Protein AF-A7GM23-F1 (afdb_monomer)

Secondary structure (DSSP, 8-state):
-HHHHHHHHHHHHH--SGGGT--SHHHHHHHHHHHHHH-HHHHTS---SHHHHHHHHHHHHHHHHHHHHHHHHHHHHHHTTS-HHHHHHHHHHHHHHHHHHHHHHHHHHHHHHHHHTT-

Structure (mmCIF, N/CA/C/O backbone):
data_AF-A7GM23-F1
#
_entry.id   AF-A7GM23-F1
#
loop_
_atom_site.group_PDB
_atom_site.id
_atom_site.type_symbol
_atom_site.label_atom_id
_atom_site.label_alt_id
_atom_site.label_comp_id
_atom_site.label_asym_id
_atom_site.label_entity_id
_atom_site.label_seq_id
_atom_site.pdbx_PDB_ins_code
_atom_site.Cartn_x
_atom_site.Cartn_y
_atom_site.Cartn_z
_atom_site.occupancy
_atom_site.B_iso_or_equiv
_atom_site.auth_seq_id
_atom_site.auth_comp_id
_atom_site.auth_asym_id
_atom_site.auth_atom_id
_atom_site.pdbx_PDB_model_num
ATOM 1 N N . MET A 1 1 ? 25.274 12.412 -10.684 1.00 47.66 1 MET A N 1
ATOM 2 C CA . MET A 1 1 ? 24.072 12.196 -9.840 1.00 47.66 1 MET A CA 1
ATOM 3 C C . MET A 1 1 ? 22.870 11.596 -10.585 1.00 47.66 1 MET A C 1
ATOM 5 O O . MET A 1 1 ? 22.364 10.593 -10.104 1.00 47.66 1 MET A O 1
ATOM 9 N N . LYS A 1 2 ? 22.445 12.091 -11.768 1.00 49.25 2 LYS A N 1
ATOM 10 C CA . LYS A 1 2 ? 21.320 11.490 -12.542 1.00 49.25 2 LYS A CA 1
ATOM 11 C C . LYS A 1 2 ? 21.462 9.979 -12.834 1.00 49.25 2 LYS A C 1
ATOM 13 O O . LYS A 1 2 ? 20.475 9.262 -12.732 1.00 49.25 2 LYS A O 1
ATOM 18 N N . LYS A 1 3 ? 22.672 9.492 -13.160 1.00 57.69 3 LYS A N 1
ATOM 19 C CA . LYS A 1 3 ? 22.941 8.054 -13.393 1.00 57.69 3 LYS A CA 1
ATOM 20 C C . LYS A 1 3 ? 22.796 7.197 -12.128 1.00 57.69 3 LYS A C 1
ATOM 22 O O . LYS A 1 3 ? 22.258 6.105 -12.206 1.00 57.69 3 LYS A O 1
ATOM 27 N N . PHE A 1 4 ? 23.218 7.709 -10.971 1.00 55.59 4 PHE A N 1
ATOM 28 C CA . PHE A 1 4 ? 23.175 6.968 -9.706 1.00 55.59 4 PHE A CA 1
ATOM 29 C C . PHE A 1 4 ? 21.733 6.798 -9.210 1.00 55.59 4 PHE A C 1
ATOM 31 O O . PHE A 1 4 ? 21.301 5.686 -8.931 1.00 55.59 4 PHE A O 1
ATOM 38 N N . ALA A 1 5 ? 20.945 7.880 -9.243 1.00 55.91 5 ALA A N 1
ATOM 39 C CA . ALA A 1 5 ? 19.517 7.826 -8.934 1.00 55.91 5 ALA A CA 1
ATOM 40 C C . ALA A 1 5 ? 18.740 6.925 -9.911 1.00 55.91 5 ALA A C 1
ATOM 42 O O . ALA A 1 5 ? 17.813 6.238 -9.505 1.00 55.91 5 ALA A O 1
ATOM 43 N N . GLY A 1 6 ? 19.125 6.901 -11.193 1.00 60.00 6 GLY A N 1
ATOM 44 C CA . GLY A 1 6 ? 18.526 6.007 -12.187 1.00 60.00 6 GLY A CA 1
ATOM 45 C C . GLY A 1 6 ? 18.818 4.525 -11.938 1.00 60.00 6 GLY A C 1
ATOM 46 O O . GLY A 1 6 ? 17.929 3.706 -12.146 1.00 60.00 6 GLY A O 1
ATOM 47 N N . ASN A 1 7 ? 20.026 4.188 -11.480 1.00 59.88 7 ASN A N 1
ATOM 48 C CA . ASN A 1 7 ? 20.408 2.805 -11.187 1.00 59.88 7 ASN A CA 1
ATOM 49 C C . ASN A 1 7 ? 19.703 2.272 -9.934 1.00 59.88 7 ASN A C 1
ATOM 51 O O . ASN A 1 7 ? 19.156 1.180 -9.993 1.00 59.88 7 ASN A O 1
ATOM 55 N N . ILE A 1 8 ? 19.612 3.074 -8.867 1.00 61.94 8 ILE A N 1
ATOM 56 C CA . ILE A 1 8 ? 18.862 2.705 -7.654 1.00 61.94 8 ILE A CA 1
ATOM 57 C C . ILE A 1 8 ? 17.372 2.520 -7.971 1.00 61.94 8 ILE A C 1
ATOM 59 O O . ILE A 1 8 ? 16.761 1.553 -7.532 1.00 61.94 8 ILE A O 1
ATOM 63 N N . LEU A 1 9 ? 16.781 3.412 -8.780 1.00 61.66 9 LEU A N 1
ATOM 64 C CA . LEU A 1 9 ? 15.381 3.261 -9.193 1.00 61.66 9 LEU A CA 1
ATOM 65 C C . LEU A 1 9 ? 15.161 1.955 -9.967 1.00 61.66 9 LEU A C 1
ATOM 67 O O . LEU A 1 9 ? 14.166 1.275 -9.744 1.00 61.66 9 LEU A O 1
ATOM 71 N N . LYS A 1 10 ? 16.084 1.611 -10.875 1.00 64.06 10 LYS A N 1
ATOM 72 C CA . LYS A 1 10 ? 16.017 0.359 -11.638 1.00 64.06 10 LYS A CA 1
ATOM 73 C C . LYS A 1 10 ? 16.124 -0.862 -10.733 1.00 64.06 10 LYS A C 1
ATOM 75 O O . LYS A 1 10 ? 15.376 -1.805 -10.933 1.00 64.06 10 LYS A O 1
ATOM 80 N N . GLU A 1 11 ? 17.008 -0.831 -9.745 1.00 63.16 11 GLU A N 1
ATOM 81 C CA . GLU A 1 11 ? 17.197 -1.925 -8.790 1.00 63.16 11 GLU A CA 1
ATOM 82 C C . GLU A 1 11 ? 15.941 -2.163 -7.936 1.00 63.16 11 GLU A C 1
ATOM 84 O O . GLU A 1 11 ? 15.482 -3.293 -7.839 1.00 63.16 11 GLU A O 1
ATOM 89 N N . ILE A 1 12 ? 15.307 -1.095 -7.436 1.00 63.84 12 ILE A N 1
ATOM 90 C CA . ILE A 1 12 ? 14.057 -1.163 -6.648 1.00 63.84 12 ILE A CA 1
ATOM 91 C C . ILE A 1 12 ? 12.845 -1.597 -7.489 1.00 63.84 12 ILE A C 1
ATOM 93 O O . ILE A 1 12 ? 11.868 -2.113 -6.959 1.00 63.84 12 ILE A O 1
ATOM 97 N N . THR A 1 13 ? 12.865 -1.340 -8.797 1.00 60.59 13 THR A N 1
ATOM 98 C CA . THR A 1 13 ? 11.733 -1.667 -9.682 1.00 60.59 13 THR A CA 1
ATOM 99 C C . THR A 1 13 ? 11.875 -3.050 -10.316 1.00 60.59 13 THR A C 1
ATOM 101 O O . THR A 1 13 ? 10.874 -3.647 -10.705 1.00 60.59 13 THR A O 1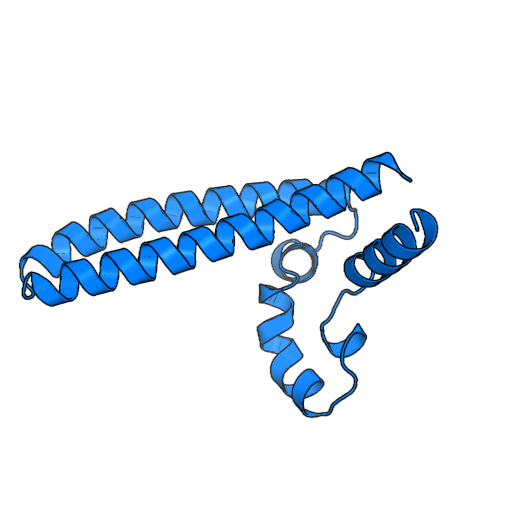
ATOM 104 N N . ASN A 1 14 ? 13.111 -3.545 -10.430 1.00 63.62 14 ASN A N 1
ATOM 105 C CA . ASN A 1 14 ? 13.411 -4.900 -10.881 1.00 63.62 14 ASN A CA 1
ATOM 106 C C . ASN A 1 14 ? 13.367 -5.922 -9.742 1.00 63.62 14 ASN A C 1
ATOM 108 O O . ASN A 1 14 ? 13.306 -7.115 -10.030 1.00 63.62 14 ASN A O 1
ATOM 112 N N . SER A 1 15 ? 13.416 -5.487 -8.480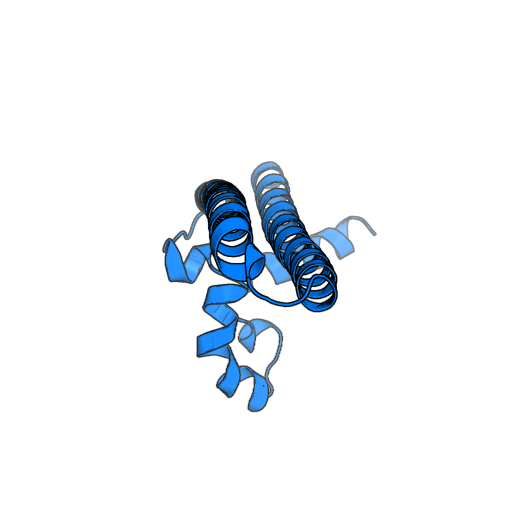 1.00 63.50 15 SER A N 1
ATOM 113 C CA . SER A 1 15 ? 13.149 -6.382 -7.363 1.00 63.50 15 SER A CA 1
ATOM 114 C C . SER A 1 15 ? 11.673 -6.770 -7.368 1.00 63.50 15 SER A C 1
ATOM 116 O O . SER A 1 15 ? 10.773 -5.932 -7.446 1.00 63.50 15 SER A O 1
ATOM 118 N N . THR A 1 16 ? 11.443 -8.076 -7.325 1.00 65.69 16 THR A N 1
ATOM 119 C CA . THR A 1 16 ? 10.099 -8.679 -7.301 1.00 65.69 16 THR A CA 1
ATOM 120 C C . THR A 1 16 ? 9.780 -9.276 -5.936 1.00 65.69 16 THR A C 1
ATOM 122 O O . THR A 1 16 ? 8.652 -9.685 -5.674 1.00 65.69 16 THR A O 1
ATOM 125 N N . SER A 1 17 ? 10.778 -9.289 -5.053 1.00 68.31 17 SER A N 1
ATOM 126 C CA . SER A 1 17 ? 10.701 -9.772 -3.688 1.00 68.31 17 SER A CA 1
ATOM 127 C C . SER A 1 17 ? 11.591 -8.932 -2.771 1.00 68.31 17 SER A C 1
ATOM 129 O O . SER A 1 17 ? 12.628 -8.398 -3.175 1.00 68.31 17 SER A O 1
ATOM 131 N N . ILE A 1 18 ? 11.224 -8.848 -1.495 1.00 69.00 18 ILE A N 1
ATOM 132 C CA . ILE A 1 18 ? 12.065 -8.273 -0.442 1.00 69.00 18 ILE A CA 1
ATOM 133 C C . ILE A 1 18 ? 13.328 -9.118 -0.240 1.00 69.00 18 ILE A C 1
ATOM 135 O O . ILE A 1 18 ? 14.352 -8.575 0.177 1.00 69.00 18 ILE A O 1
ATOM 139 N N . THR A 1 19 ? 13.311 -10.410 -0.589 1.00 66.62 19 THR A N 1
ATOM 140 C CA . THR A 1 19 ? 14.519 -11.252 -0.567 1.00 66.62 19 THR A CA 1
ATOM 141 C C . THR A 1 19 ? 15.574 -10.804 -1.574 1.00 66.62 19 THR A C 1
ATOM 143 O O . THR A 1 19 ? 16.756 -11.045 -1.340 1.00 66.62 19 THR A O 1
ATOM 146 N N . ASP A 1 20 ? 15.179 -10.106 -2.645 1.00 64.00 20 ASP A N 1
ATOM 147 C CA . ASP A 1 20 ? 16.119 -9.527 -3.618 1.00 64.00 20 ASP A CA 1
ATOM 148 C C . ASP A 1 20 ? 16.879 -8.330 -3.021 1.00 64.00 20 ASP A C 1
ATOM 150 O O . ASP A 1 20 ? 17.986 -8.008 -3.443 1.00 64.00 20 ASP A O 1
ATOM 154 N N . ILE A 1 21 ? 16.288 -7.677 -2.014 1.00 66.81 21 ILE A N 1
ATOM 155 C CA . ILE A 1 21 ? 16.833 -6.491 -1.338 1.00 66.81 21 ILE A CA 1
ATOM 156 C C . ILE A 1 21 ? 17.525 -6.881 -0.018 1.00 66.81 21 ILE A C 1
ATOM 158 O O . ILE A 1 21 ? 18.462 -6.217 0.427 1.00 66.81 21 ILE A O 1
ATOM 162 N N . CYS A 1 22 ? 17.077 -7.959 0.629 1.00 70.12 22 CYS A N 1
ATOM 163 C CA . CYS A 1 22 ? 17.545 -8.405 1.935 1.00 70.12 22 CYS A CA 1
ATOM 164 C C . CYS A 1 22 ? 17.762 -9.926 1.969 1.00 70.12 22 CYS A C 1
ATOM 166 O O . CYS A 1 22 ? 16.815 -10.707 1.981 1.00 70.12 22 CYS A O 1
ATOM 168 N N . SER A 1 23 ? 19.021 -10.350 2.097 1.00 66.75 23 SER A N 1
ATOM 169 C CA . SER A 1 23 ? 19.435 -11.762 2.094 1.00 66.75 23 SER A CA 1
ATOM 170 C C . SER A 1 23 ? 19.439 -12.446 3.471 1.00 66.75 23 SER A C 1
ATOM 172 O O . SER A 1 23 ? 19.988 -13.536 3.618 1.00 66.75 23 SER A O 1
ATOM 174 N N . ARG A 1 24 ? 18.865 -11.825 4.512 1.00 73.62 24 ARG A N 1
ATOM 175 C CA . ARG A 1 24 ? 18.827 -12.417 5.864 1.00 73.62 24 ARG A CA 1
ATOM 176 C C . ARG A 1 24 ? 17.708 -13.455 5.979 1.00 73.62 24 ARG A C 1
ATOM 178 O O . ARG A 1 24 ? 16.630 -13.243 5.433 1.00 73.62 24 ARG A O 1
ATOM 185 N N . GLU A 1 25 ? 17.914 -14.500 6.784 1.00 73.12 25 GLU A N 1
ATOM 186 C CA . GLU A 1 25 ? 16.893 -15.526 7.096 1.00 73.12 25 GLU A CA 1
ATOM 187 C C . GLU A 1 25 ? 15.551 -14.917 7.531 1.00 73.12 25 GLU A C 1
ATOM 189 O O . GLU A 1 25 ? 14.485 -15.383 7.142 1.00 73.12 25 GLU A O 1
ATOM 194 N N . VAL A 1 26 ? 15.593 -13.807 8.273 1.00 70.19 26 VAL A N 1
ATOM 195 C CA . VAL A 1 26 ? 14.391 -13.077 8.703 1.00 70.19 26 VAL A CA 1
ATOM 196 C C . VAL A 1 26 ? 13.593 -12.540 7.510 1.00 70.19 26 VAL A C 1
ATOM 198 O O . VAL A 1 26 ? 12.368 -12.604 7.517 1.00 70.19 26 VAL A O 1
ATOM 201 N N . CYS A 1 27 ? 14.272 -12.048 6.471 1.00 74.19 27 CYS A N 1
ATOM 202 C CA . CYS A 1 27 ? 13.639 -11.534 5.257 1.00 74.19 27 CYS A CA 1
ATOM 203 C C . CYS A 1 27 ? 13.013 -12.660 4.424 1.00 74.19 27 CYS A C 1
ATOM 205 O O . CYS A 1 27 ? 11.934 -12.468 3.874 1.00 74.19 27 CYS A O 1
ATOM 207 N N . GLN A 1 28 ? 13.617 -13.852 4.410 1.00 76.25 28 GLN A N 1
ATOM 208 C CA . GLN A 1 28 ? 13.022 -15.040 3.784 1.00 76.25 28 GLN A CA 1
ATOM 209 C C . GLN A 1 28 ? 11.764 -15.517 4.518 1.00 76.25 28 GLN A C 1
ATOM 211 O O . GLN A 1 28 ? 10.819 -15.973 3.884 1.00 76.25 28 GLN A O 1
ATOM 216 N N . LEU A 1 29 ? 11.726 -15.376 5.845 1.00 77.44 29 LEU A N 1
ATOM 217 C CA . LEU A 1 29 ? 10.588 -15.822 6.649 1.00 77.44 29 LEU A CA 1
ATOM 218 C C . LEU A 1 29 ? 9.368 -14.897 6.521 1.00 77.44 29 LEU A C 1
ATOM 220 O O . LEU A 1 29 ? 8.233 -15.366 6.545 1.00 77.44 29 LEU A O 1
ATOM 224 N N . ILE A 1 30 ? 9.593 -13.587 6.376 1.00 80.44 30 ILE A N 1
ATOM 225 C CA . ILE A 1 30 ? 8.514 -12.590 6.245 1.00 80.44 30 ILE A CA 1
ATOM 226 C C . ILE A 1 30 ? 8.113 -12.313 4.793 1.00 80.44 30 ILE A C 1
ATOM 228 O O . ILE A 1 30 ? 7.016 -11.809 4.562 1.00 80.44 30 ILE A O 1
ATOM 232 N N . SER A 1 31 ? 8.979 -12.636 3.829 1.00 77.81 31 SER A N 1
ATOM 233 C CA . SER A 1 31 ? 8.761 -12.444 2.388 1.00 77.81 31 SER A CA 1
ATOM 234 C C . SER A 1 31 ? 7.390 -12.946 1.903 1.00 77.81 31 SER A C 1
ATOM 236 O O . SER A 1 31 ? 6.682 -12.154 1.286 1.00 77.81 31 SER A O 1
ATOM 238 N N . PRO A 1 32 ? 6.889 -14.140 2.289 1.00 81.00 32 PRO A N 1
ATOM 239 C CA . PRO A 1 32 ? 5.583 -14.623 1.829 1.00 81.00 32 PRO A CA 1
ATOM 240 C C . PRO A 1 32 ? 4.402 -13.711 2.194 1.00 81.00 32 PRO A C 1
ATOM 242 O O . PRO A 1 32 ? 3.378 -13.718 1.518 1.00 81.00 32 PRO A O 1
ATOM 245 N N . VAL A 1 33 ? 4.530 -12.941 3.278 1.00 81.06 33 VAL A N 1
ATOM 246 C CA . VAL A 1 33 ? 3.492 -12.018 3.761 1.00 81.06 33 VAL A CA 1
ATOM 247 C C . VAL A 1 33 ? 3.757 -10.598 3.279 1.00 81.06 33 VAL A C 1
ATOM 249 O O . VAL A 1 33 ? 2.833 -9.873 2.918 1.00 81.06 33 VAL A O 1
ATOM 252 N N . MET A 1 34 ? 5.022 -10.192 3.282 1.00 81.12 34 MET A N 1
ATOM 253 C CA . MET A 1 34 ? 5.416 -8.827 2.976 1.00 81.12 34 MET A CA 1
ATOM 254 C C . MET A 1 34 ? 5.494 -8.565 1.474 1.00 81.12 34 MET A C 1
ATOM 256 O O . MET A 1 34 ? 5.164 -7.461 1.050 1.00 81.12 34 MET A O 1
ATOM 260 N N . ASP A 1 35 ? 5.859 -9.550 0.656 1.00 81.31 35 ASP A N 1
ATOM 261 C CA . ASP A 1 35 ? 5.969 -9.370 -0.791 1.00 81.31 35 ASP A CA 1
ATOM 262 C C . ASP A 1 35 ? 4.618 -9.069 -1.448 1.00 81.31 35 ASP A C 1
ATOM 264 O O . ASP A 1 35 ? 4.559 -8.114 -2.214 1.00 81.31 35 ASP A O 1
ATOM 268 N N . PRO A 1 36 ? 3.493 -9.729 -1.111 1.00 81.75 36 PRO A N 1
ATOM 269 C CA . PRO A 1 36 ? 2.189 -9.332 -1.645 1.00 81.75 36 PRO A CA 1
ATOM 270 C C . PRO A 1 36 ? 1.756 -7.912 -1.249 1.00 81.75 36 PRO A C 1
ATOM 272 O O . PRO A 1 36 ? 0.969 -7.292 -1.960 1.00 81.75 36 PRO A O 1
ATOM 275 N N . ILE A 1 37 ? 2.259 -7.389 -0.124 1.00 82.69 37 ILE A N 1
ATOM 276 C CA . ILE A 1 37 ? 1.959 -6.033 0.366 1.00 82.69 37 ILE A CA 1
ATOM 277 C C . ILE A 1 37 ? 2.853 -5.003 -0.326 1.00 82.69 37 ILE A C 1
ATOM 279 O O . ILE A 1 37 ? 2.395 -3.943 -0.744 1.00 82.69 37 ILE A O 1
ATOM 283 N N . VAL A 1 38 ? 4.147 -5.294 -0.439 1.00 82.25 38 VAL A N 1
ATOM 284 C CA . VAL A 1 38 ? 5.120 -4.376 -1.035 1.00 82.25 38 VAL A CA 1
ATOM 285 C C . VAL A 1 38 ? 5.024 -4.403 -2.556 1.00 82.25 38 VAL A C 1
ATOM 287 O O . VAL A 1 38 ? 5.167 -3.350 -3.172 1.00 82.25 38 VAL A O 1
ATOM 290 N N . PHE A 1 39 ? 4.727 -5.560 -3.147 1.00 82.56 39 PHE A N 1
ATOM 291 C CA . PHE A 1 39 ? 4.696 -5.878 -4.579 1.00 82.56 39 PHE A CA 1
ATOM 292 C C . 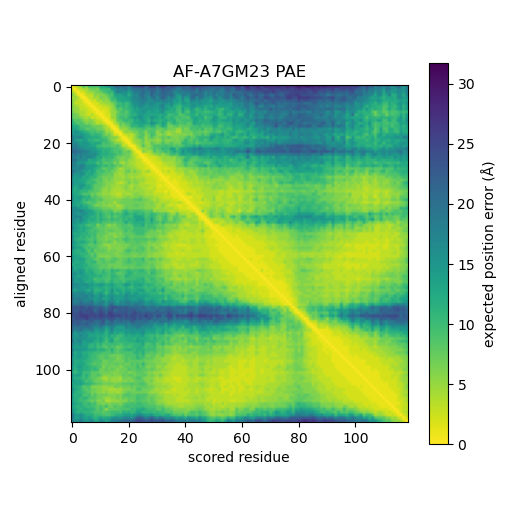PHE A 1 39 ? 3.338 -6.443 -5.051 1.00 82.56 39 PHE A C 1
ATOM 294 O O . PHE A 1 39 ? 3.286 -7.479 -5.723 1.00 82.56 39 PHE A O 1
ATOM 301 N N . PRO A 1 40 ? 2.208 -5.773 -4.753 1.00 81.50 40 PRO A N 1
ATOM 302 C CA . PRO A 1 40 ? 0.881 -6.287 -5.090 1.00 81.50 40 PRO A CA 1
ATOM 303 C C . PRO A 1 40 ? 0.679 -6.460 -6.598 1.00 81.50 40 PRO A C 1
ATOM 305 O O . PRO A 1 40 ? -0.062 -7.338 -7.022 1.00 81.50 40 PRO A O 1
ATOM 308 N N . GLU A 1 41 ? 1.346 -5.668 -7.437 1.00 80.62 41 GLU A N 1
ATOM 309 C CA . GLU A 1 41 ? 1.248 -5.786 -8.894 1.00 80.62 41 GLU A CA 1
ATOM 310 C C . GLU A 1 41 ? 1.704 -7.150 -9.438 1.00 80.62 41 GLU A C 1
ATOM 312 O O . GLU A 1 41 ? 1.110 -7.649 -10.394 1.00 80.62 41 GLU A O 1
ATOM 317 N N . PHE A 1 42 ? 2.696 -7.784 -8.809 1.00 79.31 42 PHE A N 1
ATOM 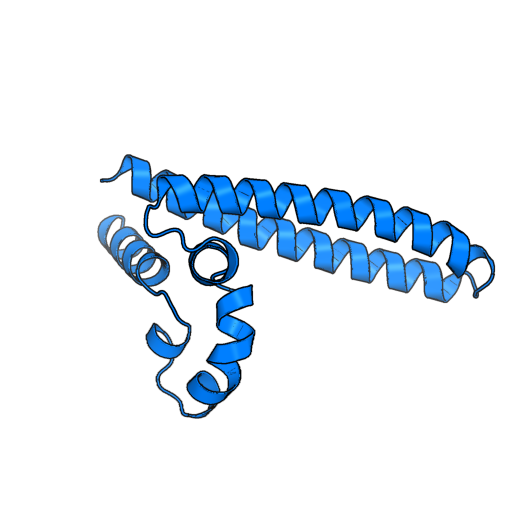318 C CA . PHE A 1 42 ? 3.204 -9.090 -9.231 1.00 79.31 42 PHE A CA 1
ATOM 319 C C . PHE A 1 42 ? 2.410 -10.237 -8.595 1.00 79.31 42 PHE A C 1
ATOM 321 O O . PHE A 1 42 ? 2.106 -11.221 -9.266 1.00 79.31 42 PHE A O 1
ATOM 328 N N . TYR A 1 43 ? 2.022 -10.096 -7.324 1.00 79.38 43 TYR A N 1
ATOM 329 C CA . TYR A 1 43 ? 1.369 -11.171 -6.568 1.00 79.38 43 TYR A CA 1
ATOM 330 C C . TYR A 1 43 ? -0.161 -11.179 -6.670 1.00 79.38 43 TYR A C 1
ATOM 332 O O . TYR A 1 43 ? -0.756 -12.252 -6.687 1.00 79.38 43 TYR A O 1
ATOM 340 N N . LEU A 1 44 ? -0.812 -10.013 -6.741 1.00 79.44 44 LEU A N 1
ATOM 341 C CA . LEU A 1 44 ? -2.276 -9.910 -6.848 1.00 79.44 44 LEU A CA 1
ATOM 342 C C . LEU A 1 44 ? -2.753 -9.794 -8.296 1.00 79.44 44 LEU A C 1
ATOM 344 O O . LEU A 1 44 ? -3.837 -10.271 -8.618 1.00 79.44 44 LEU A O 1
ATOM 348 N N . PHE A 1 45 ? -1.960 -9.156 -9.159 1.00 80.06 45 PHE A N 1
ATOM 349 C CA . PHE A 1 45 ? -2.362 -8.858 -10.537 1.00 80.06 45 PHE A CA 1
ATOM 350 C C . PHE A 1 45 ? -1.519 -9.577 -11.598 1.00 80.06 45 PHE A C 1
ATOM 352 O O . PHE A 1 45 ? -1.810 -9.440 -12.783 1.00 80.06 45 PHE A O 1
ATOM 359 N N . SER A 1 46 ? -0.498 -10.345 -11.189 1.00 79.19 46 SER A N 1
ATOM 360 C CA . SER A 1 46 ? 0.397 -11.110 -12.078 1.00 79.19 46 SER A CA 1
ATOM 361 C C . SER A 1 46 ? 0.965 -10.295 -13.248 1.00 79.19 46 SER A C 1
ATOM 363 O O . SER A 1 46 ? 1.222 -10.828 -14.326 1.00 79.19 46 SER A O 1
ATOM 365 N N . SER A 1 47 ? 1.165 -8.993 -13.039 1.00 77.38 47 SER A N 1
ATOM 366 C CA . SER A 1 47 ? 1.635 -8.073 -14.070 1.00 77.38 47 SER A CA 1
ATOM 367 C C . SER A 1 47 ? 3.144 -8.170 -14.233 1.00 77.38 47 SER A C 1
ATOM 369 O O . SER A 1 47 ? 3.892 -7.922 -13.290 1.00 77.38 47 SER A O 1
ATOM 371 N N . THR A 1 48 ? 3.608 -8.451 -15.448 1.00 74.12 48 THR A N 1
ATOM 372 C CA . THR A 1 48 ? 5.041 -8.440 -15.790 1.00 74.12 48 THR A CA 1
ATOM 373 C C . THR A 1 48 ? 5.469 -7.151 -16.496 1.00 74.12 48 THR A C 1
ATOM 375 O O . THR A 1 48 ? 6.661 -6.911 -16.677 1.00 74.12 48 THR A O 1
ATOM 378 N N . ASN A 1 49 ? 4.514 -6.304 -16.896 1.00 80.25 49 ASN A N 1
ATOM 379 C CA . ASN A 1 49 ? 4.754 -5.087 -17.668 1.00 80.25 49 ASN A CA 1
ATOM 380 C C . ASN A 1 49 ? 4.626 -3.833 -16.795 1.00 80.25 49 ASN A C 1
ATOM 382 O O . ASN A 1 49 ? 3.620 -3.636 -16.122 1.00 80.25 49 ASN A O 1
ATOM 386 N N . HIS A 1 50 ? 5.570 -2.889 -16.897 1.00 78.44 50 HIS A N 1
ATOM 387 C CA . HIS A 1 50 ? 5.506 -1.626 -16.137 1.00 78.44 50 HIS A CA 1
ATOM 388 C C . HIS A 1 50 ? 4.229 -0.804 -16.401 1.00 78.44 50 HIS A C 1
ATOM 390 O O . HIS A 1 50 ? 3.752 -0.105 -15.508 1.00 78.44 50 HIS A O 1
ATOM 396 N N . LYS A 1 51 ? 3.664 -0.892 -17.616 1.00 80.75 51 LYS A N 1
ATOM 397 C CA . LYS A 1 51 ? 2.395 -0.241 -17.992 1.00 80.75 51 LYS A CA 1
ATOM 398 C C . LYS A 1 51 ? 1.215 -0.797 -17.203 1.00 80.75 51 LYS A C 1
ATOM 400 O O . LYS A 1 51 ? 0.450 -0.036 -16.621 1.00 80.75 51 LYS A O 1
ATOM 405 N N . GLU A 1 52 ? 1.098 -2.117 -17.188 1.00 82.31 52 GLU A N 1
ATOM 406 C CA . GLU A 1 52 ? 0.050 -2.835 -16.468 1.00 82.31 52 GLU A CA 1
ATOM 407 C C . GLU A 1 52 ? 0.218 -2.638 -14.960 1.00 82.31 52 GLU A C 1
ATOM 409 O O . GLU A 1 52 ? -0.736 -2.247 -14.295 1.00 82.31 52 GLU A O 1
ATOM 414 N N . SER A 1 53 ? 1.444 -2.752 -14.441 1.00 84.44 53 SER A N 1
ATOM 415 C CA . SER A 1 53 ? 1.746 -2.537 -13.023 1.00 84.44 53 SER A CA 1
ATOM 416 C C . SER A 1 53 ? 1.349 -1.137 -12.549 1.00 84.44 53 SER A C 1
ATOM 418 O O . SER A 1 53 ? 0.766 -0.999 -11.476 1.00 84.44 53 SER A O 1
ATOM 420 N N . ALA A 1 54 ? 1.593 -0.091 -13.349 1.00 84.81 54 ALA A N 1
ATOM 421 C CA . ALA A 1 54 ? 1.156 1.266 -13.018 1.00 84.81 54 ALA A CA 1
ATOM 422 C C . ALA A 1 54 ? -0.378 1.395 -12.980 1.00 84.81 54 ALA A C 1
ATOM 424 O O . ALA A 1 54 ? -0.917 2.014 -12.063 1.00 84.81 54 ALA A O 1
ATOM 425 N N . ILE A 1 55 ? -1.085 0.801 -13.948 1.00 86.19 55 ILE A N 1
ATOM 426 C CA . ILE A 1 55 ? -2.554 0.822 -14.002 1.00 86.19 55 ILE A CA 1
ATOM 427 C C . ILE A 1 55 ? -3.145 0.058 -12.811 1.00 86.19 55 ILE A C 1
ATOM 429 O O . ILE A 1 55 ? -4.016 0.587 -12.122 1.00 86.19 55 ILE A O 1
ATOM 433 N N . PHE A 1 56 ? -2.645 -1.143 -12.519 1.00 87.56 56 PHE A N 1
ATOM 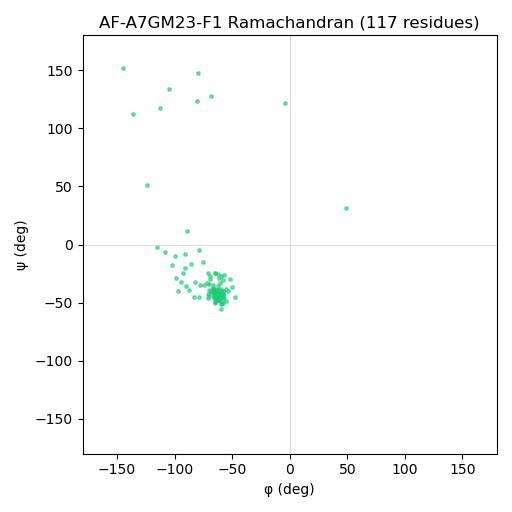434 C CA . PHE A 1 56 ? -3.110 -1.948 -11.391 1.00 87.56 56 PHE A CA 1
ATOM 435 C C . PHE A 1 56 ? -2.859 -1.270 -10.045 1.00 87.56 56 PHE A C 1
ATOM 437 O O . PHE A 1 56 ? -3.740 -1.282 -9.189 1.00 87.56 56 PHE A O 1
ATOM 444 N N . LEU A 1 57 ? -1.715 -0.603 -9.866 1.00 87.88 57 LEU A N 1
ATOM 445 C CA . LEU A 1 57 ? -1.452 0.178 -8.656 1.00 87.88 57 LEU A CA 1
ATOM 446 C C . LEU A 1 57 ? -2.410 1.364 -8.505 1.00 87.88 57 LEU A C 1
ATOM 448 O O . LEU A 1 57 ? -2.868 1.631 -7.397 1.00 87.88 57 LEU A O 1
ATOM 452 N N . LEU A 1 58 ? -2.763 2.055 -9.593 1.00 87.69 58 LEU A N 1
ATOM 453 C CA . LEU A 1 58 ? -3.765 3.126 -9.544 1.00 87.69 58 LEU A CA 1
ATOM 454 C C . LEU A 1 58 ? -5.162 2.592 -9.198 1.00 87.69 58 LEU A C 1
ATOM 456 O O . LEU A 1 58 ? -5.868 3.207 -8.397 1.00 87.69 58 LEU A O 1
ATOM 460 N N . ILE A 1 59 ? -5.543 1.433 -9.743 1.00 89.62 59 ILE A N 1
ATOM 461 C CA . ILE A 1 59 ? -6.793 0.746 -9.383 1.00 89.62 59 ILE A CA 1
ATOM 462 C C . ILE A 1 59 ? -6.774 0.350 -7.901 1.00 89.62 59 ILE A C 1
ATOM 464 O O . ILE A 1 59 ? -7.757 0.578 -7.195 1.00 89.62 59 ILE A O 1
ATOM 468 N N . LEU A 1 60 ? -5.650 -0.172 -7.403 1.00 89.38 60 LEU A N 1
ATOM 469 C CA . LEU A 1 60 ? -5.478 -0.528 -5.996 1.00 89.38 60 LEU A CA 1
ATOM 470 C C . LEU A 1 60 ? -5.621 0.701 -5.088 1.00 89.38 60 LEU A C 1
ATOM 472 O O . LEU A 1 60 ? -6.375 0.646 -4.120 1.00 89.38 60 LEU A O 1
ATOM 476 N N . VAL A 1 61 ? -4.985 1.827 -5.424 1.00 91.12 61 VAL A N 1
ATOM 477 C CA . VAL A 1 61 ? -5.162 3.098 -4.697 1.00 91.12 61 VAL A CA 1
ATOM 478 C C . VAL A 1 61 ? -6.634 3.512 -4.674 1.00 91.12 61 VAL A C 1
ATOM 480 O O . VAL A 1 61 ? -7.162 3.834 -3.609 1.00 91.12 61 VAL A O 1
ATOM 483 N N . GLY A 1 62 ? -7.320 3.444 -5.818 1.00 91.25 62 GLY A N 1
ATOM 484 C CA . GLY A 1 62 ? -8.757 3.714 -5.902 1.00 91.25 62 GLY A CA 1
ATOM 485 C C . GLY A 1 62 ? -9.584 2.799 -4.994 1.00 91.25 62 GLY A C 1
ATOM 486 O O . GLY A 1 62 ? -10.474 3.272 -4.286 1.00 91.25 62 GLY A O 1
ATOM 487 N N . SER A 1 63 ? -9.249 1.507 -4.946 1.00 89.94 63 SER A N 1
ATOM 488 C CA . SER A 1 63 ? -9.916 0.536 -4.070 1.00 89.94 63 SER A CA 1
ATOM 489 C C . SER A 1 63 ? -9.685 0.827 -2.583 1.00 89.94 63 SER A C 1
ATOM 491 O O . SER A 1 63 ? -10.632 0.760 -1.802 1.00 89.94 63 SER A O 1
ATOM 493 N N . ILE A 1 64 ? -8.471 1.236 -2.192 1.00 90.19 64 ILE A N 1
ATOM 494 C CA . ILE A 1 64 ? -8.132 1.602 -0.808 1.00 90.19 64 ILE A CA 1
ATOM 495 C C . ILE A 1 64 ? -8.939 2.824 -0.373 1.00 90.19 64 ILE A C 1
ATOM 497 O O . ILE A 1 64 ? -9.478 2.836 0.731 1.00 90.19 64 ILE A O 1
ATOM 501 N N . ILE A 1 65 ? -9.072 3.827 -1.245 1.00 90.56 65 ILE A N 1
ATOM 502 C CA . ILE A 1 65 ? -9.908 5.004 -0.980 1.00 90.56 65 ILE A CA 1
ATOM 503 C C . ILE A 1 65 ? -11.375 4.583 -0.822 1.00 90.56 65 ILE A C 1
ATOM 505 O O . ILE A 1 65 ? -12.017 4.967 0.153 1.00 90.56 65 ILE A O 1
ATOM 509 N N . GLY A 1 66 ? -11.898 3.759 -1.736 1.00 91.31 66 GLY A N 1
ATOM 510 C CA . GLY A 1 66 ? -13.284 3.286 -1.688 1.00 91.31 66 GLY A CA 1
ATOM 511 C C . GLY A 1 66 ? -13.607 2.511 -0.408 1.00 91.31 66 GLY A C 1
ATOM 512 O O . GLY A 1 66 ? -14.557 2.848 0.298 1.00 91.31 66 GLY A O 1
ATOM 513 N N . VAL A 1 67 ? -12.783 1.517 -0.062 1.00 89.62 67 VAL A N 1
ATOM 514 C CA . VAL A 1 67 ? -12.912 0.754 1.192 1.00 89.62 67 VAL A CA 1
ATOM 515 C C . VAL A 1 67 ? -12.729 1.667 2.404 1.00 89.62 67 VAL A C 1
ATOM 517 O O . VAL A 1 67 ? -13.466 1.542 3.381 1.00 89.62 67 VAL A O 1
ATOM 520 N N . GLY A 1 68 ? -11.798 2.621 2.324 1.00 86.81 68 GLY A N 1
ATOM 521 C CA . GLY A 1 68 ? -11.540 3.615 3.359 1.00 86.81 68 GLY A CA 1
ATOM 522 C C . GLY A 1 68 ? -12.784 4.421 3.734 1.00 86.81 68 GLY A C 1
ATOM 523 O O . GLY A 1 68 ? -13.137 4.512 4.911 1.00 86.81 68 GLY A O 1
ATOM 524 N N . LEU A 1 69 ? -13.491 4.934 2.725 1.00 87.56 69 LEU A N 1
ATOM 525 C CA . LEU A 1 69 ? -14.729 5.699 2.898 1.00 87.56 69 LEU A CA 1
ATOM 526 C C . LEU A 1 69 ? -15.870 4.842 3.467 1.00 87.56 69 LEU A C 1
ATOM 528 O O . LEU A 1 69 ? -16.599 5.289 4.353 1.00 87.56 69 LEU A O 1
ATOM 532 N N . VAL A 1 70 ? -16.014 3.599 2.997 1.00 88.81 70 VAL A N 1
ATOM 533 C CA . VAL A 1 70 ? -17.041 2.671 3.503 1.00 88.81 70 VAL A CA 1
ATOM 534 C C . VAL A 1 70 ? -16.791 2.325 4.972 1.00 88.81 70 VAL A C 1
ATOM 536 O O . VAL A 1 70 ? -17.723 2.354 5.778 1.00 88.81 70 VAL A O 1
ATOM 539 N N . LEU A 1 71 ? -15.541 2.036 5.342 1.00 85.12 71 LEU A N 1
ATOM 540 C CA . LEU A 1 71 ? -15.165 1.757 6.727 1.00 85.12 71 LEU A CA 1
ATOM 541 C C . LEU A 1 71 ? -15.389 2.966 7.632 1.00 85.12 71 LEU A C 1
ATOM 543 O O . LEU A 1 71 ? -15.883 2.782 8.743 1.00 85.12 71 LEU A O 1
ATOM 547 N N . GLU A 1 72 ? -15.086 4.186 7.177 1.00 81.75 72 GLU A N 1
ATOM 548 C CA . GLU A 1 72 ? -15.376 5.397 7.954 1.00 81.75 72 GLU A CA 1
ATOM 549 C C . GLU A 1 72 ? -16.874 5.498 8.276 1.00 81.75 72 GLU A C 1
ATOM 551 O O . GLU A 1 72 ? -17.239 5.759 9.425 1.00 81.75 72 GLU A O 1
ATOM 556 N N . GLU A 1 73 ? -17.744 5.219 7.305 1.00 83.31 73 GLU A N 1
ATOM 557 C CA . GLU A 1 73 ? -19.195 5.282 7.492 1.00 83.31 73 GLU A CA 1
ATOM 558 C C . GLU A 1 73 ? -19.721 4.156 8.405 1.00 83.31 73 GLU A C 1
ATOM 560 O O . GLU A 1 73 ? -20.568 4.398 9.271 1.00 83.31 73 GLU A O 1
ATOM 565 N N . ILE A 1 74 ? -19.185 2.935 8.283 1.00 83.62 74 ILE A N 1
ATOM 566 C CA . ILE A 1 74 ? -19.518 1.803 9.167 1.00 83.62 74 ILE A CA 1
ATOM 567 C C . ILE A 1 74 ? -19.073 2.093 10.602 1.00 83.62 74 ILE A C 1
ATOM 569 O O . ILE A 1 74 ? -19.860 1.951 11.541 1.00 83.62 74 ILE A O 1
ATOM 573 N N . VAL A 1 75 ? -17.830 2.542 10.784 1.00 78.81 75 VAL A N 1
ATOM 574 C CA . VAL A 1 75 ? -17.287 2.908 12.096 1.00 78.81 75 VAL A CA 1
ATOM 575 C C . VAL A 1 75 ? -18.100 4.048 12.681 1.00 78.81 75 VAL A C 1
ATOM 577 O O . VAL A 1 75 ? -18.473 3.988 13.844 1.00 78.81 75 VAL A O 1
ATOM 580 N N . LYS A 1 76 ? -18.464 5.060 11.893 1.00 75.94 76 LYS A N 1
ATOM 581 C CA . LYS A 1 76 ? -19.330 6.139 12.367 1.00 75.94 76 LYS A CA 1
ATOM 582 C C . LYS A 1 76 ? -20.665 5.603 12.882 1.00 75.94 76 LYS A C 1
ATOM 584 O O . LYS A 1 76 ? -21.098 6.066 13.925 1.00 75.94 76 LYS A O 1
ATOM 589 N N . ARG A 1 77 ? -21.284 4.611 12.234 1.00 78.50 77 ARG A N 1
ATOM 590 C CA . ARG A 1 77 ? -22.537 3.998 12.718 1.00 78.50 77 ARG A CA 1
ATOM 591 C C . ARG A 1 77 ? -22.358 3.159 13.985 1.00 78.50 77 ARG A C 1
ATOM 593 O O . ARG A 1 77 ? -23.171 3.276 14.893 1.00 78.50 77 ARG A O 1
ATOM 600 N N . ILE A 1 78 ? -21.315 2.333 14.058 1.00 74.69 78 ILE A N 1
ATOM 601 C CA . ILE A 1 78 ? -21.097 1.394 15.175 1.00 74.69 78 ILE A CA 1
ATOM 602 C C . ILE A 1 78 ? -20.516 2.109 16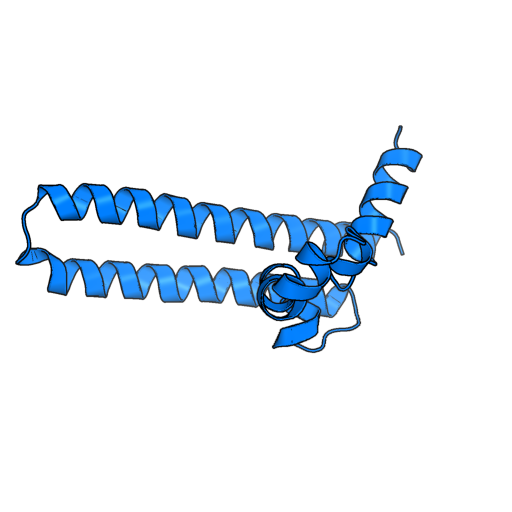.404 1.00 74.69 78 ILE A C 1
ATOM 604 O O . ILE A 1 78 ? -20.976 1.915 17.529 1.00 74.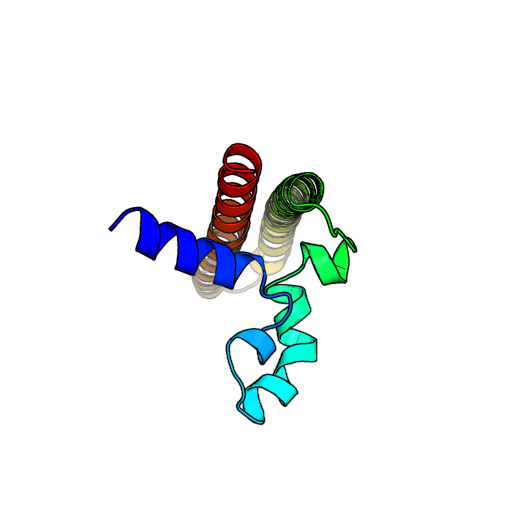69 78 ILE A O 1
ATOM 608 N N . LEU A 1 79 ? -19.519 2.970 16.197 1.00 64.88 79 LEU A N 1
ATOM 609 C CA . LEU A 1 79 ? -18.799 3.668 17.262 1.00 64.88 79 LEU A CA 1
ATOM 610 C C . LEU A 1 79 ? -19.565 4.873 17.831 1.00 64.88 79 LEU A C 1
ATOM 612 O O . LEU A 1 79 ? -19.100 5.458 18.802 1.00 64.88 79 LEU A O 1
ATOM 616 N N . LEU A 1 80 ? -20.732 5.245 17.285 1.00 60.53 80 LEU A N 1
ATOM 617 C CA . LEU A 1 80 ? -21.626 6.238 17.906 1.00 60.53 80 LEU A CA 1
ATOM 618 C C . LEU A 1 80 ? -22.049 5.836 19.332 1.00 60.53 80 LEU A C 1
ATOM 620 O O . LEU A 1 80 ? -22.295 6.715 20.152 1.00 60.53 80 LEU A O 1
ATOM 624 N N . ASN A 1 81 ? -22.064 4.535 19.642 1.00 60.25 81 ASN A N 1
ATOM 625 C CA . ASN A 1 81 ? -22.385 4.009 20.972 1.00 60.25 81 ASN A CA 1
ATOM 626 C C . ASN A 1 81 ? -21.167 3.835 21.896 1.00 60.25 81 ASN A C 1
ATOM 628 O O . ASN A 1 81 ? -21.338 3.533 23.075 1.00 60.25 81 ASN A O 1
ATOM 632 N N . TYR A 1 82 ? -19.941 3.999 21.391 1.00 57.28 82 TYR A N 1
ATOM 633 C CA . TYR A 1 82 ? -18.715 3.746 22.147 1.00 57.28 82 TYR A CA 1
ATOM 634 C C . TYR A 1 82 ? -17.982 5.071 22.374 1.00 57.28 82 TYR A C 1
ATOM 636 O O . TYR A 1 82 ? -17.606 5.744 21.422 1.00 57.28 82 TYR A O 1
ATOM 644 N N . ASN A 1 83 ? -17.829 5.443 23.647 1.00 67.19 83 ASN A N 1
ATOM 645 C CA . ASN A 1 83 ? -17.146 6.620 24.200 1.00 67.19 83 ASN A CA 1
ATOM 646 C C . ASN A 1 83 ? -16.404 7.539 23.192 1.00 67.19 83 ASN A C 1
ATOM 648 O O . ASN A 1 83 ? -15.458 7.120 22.517 1.00 67.19 83 ASN A O 1
ATOM 652 N N . SER A 1 84 ? -16.777 8.825 23.152 1.00 70.88 84 SER A N 1
ATOM 653 C CA . SER A 1 84 ? -16.317 9.820 22.162 1.00 70.88 84 SER A CA 1
ATOM 654 C C . SER A 1 84 ? -14.793 9.919 22.019 1.00 70.88 84 SER A C 1
ATOM 656 O O . SER A 1 84 ? -14.297 10.197 20.927 1.00 70.88 84 SER A O 1
ATOM 658 N N . ASN A 1 85 ? -14.047 9.634 23.088 1.00 75.00 85 ASN A N 1
ATOM 659 C CA . ASN A 1 85 ? -12.588 9.704 23.101 1.00 75.00 85 ASN A CA 1
ATOM 660 C C . ASN A 1 85 ? -11.928 8.624 22.219 1.00 75.00 85 ASN A C 1
ATOM 662 O O . ASN A 1 85 ? -11.002 8.913 21.460 1.00 75.00 85 ASN A O 1
ATOM 666 N N . ASN A 1 86 ? -12.454 7.393 22.231 1.00 73.38 86 ASN A N 1
ATOM 667 C CA . ASN A 1 86 ? -11.917 6.298 21.411 1.00 73.38 86 ASN A CA 1
ATOM 668 C C . ASN A 1 86 ? -12.186 6.525 19.918 1.00 73.38 86 ASN A C 1
ATOM 670 O O . ASN A 1 86 ? -11.380 6.135 19.073 1.00 73.38 86 ASN A O 1
ATOM 674 N N . ARG A 1 87 ? -13.284 7.216 19.587 1.00 73.44 87 ARG A N 1
ATOM 675 C CA . ARG A 1 87 ? -13.633 7.573 18.208 1.00 73.44 87 ARG A CA 1
ATOM 676 C C . ARG A 1 87 ? -12.609 8.504 17.567 1.00 73.44 87 ARG A C 1
ATOM 678 O O . ARG A 1 87 ? -12.238 8.297 16.414 1.00 73.44 87 ARG A O 1
ATOM 685 N N . VAL A 1 88 ? -12.155 9.519 18.302 1.00 80.75 88 VAL A N 1
ATOM 686 C CA . VAL A 1 88 ? -11.180 10.497 17.794 1.00 80.75 88 VAL A CA 1
ATOM 687 C C . VAL A 1 88 ? -9.831 9.828 17.542 1.00 80.75 88 VAL A C 1
ATOM 689 O O . VAL A 1 88 ? -9.228 10.041 16.490 1.00 80.75 88 VAL A O 1
ATOM 692 N N . ILE A 1 89 ? -9.388 8.973 18.468 1.00 82.69 89 ILE A N 1
ATOM 693 C CA . ILE A 1 89 ? -8.123 8.237 18.344 1.00 82.69 89 ILE A CA 1
ATOM 694 C C . ILE A 1 89 ? -8.172 7.285 17.147 1.00 82.69 89 ILE A C 1
ATOM 696 O O . ILE A 1 89 ? -7.263 7.306 16.316 1.00 82.69 89 ILE A O 1
ATOM 700 N N . PHE A 1 90 ? -9.246 6.498 17.021 1.00 81.38 90 PHE A N 1
ATOM 701 C CA . PHE A 1 90 ? -9.407 5.574 15.902 1.00 81.38 90 PHE A CA 1
ATOM 702 C C . PHE A 1 90 ? -9.424 6.313 14.564 1.00 81.38 90 PHE A C 1
ATOM 704 O O . PHE A 1 90 ? -8.675 5.941 13.667 1.00 81.38 90 PHE A O 1
ATOM 711 N N . LYS A 1 91 ? -10.214 7.389 14.439 1.00 82.88 91 LYS A N 1
ATOM 712 C CA . LYS A 1 91 ? -10.278 8.169 13.197 1.00 82.88 91 LYS A CA 1
ATOM 713 C C . LYS A 1 91 ? -8.901 8.706 12.807 1.00 82.88 91 LYS A C 1
ATOM 715 O O . LYS A 1 91 ? -8.504 8.561 11.658 1.00 82.88 91 LYS A O 1
ATOM 720 N N . LYS A 1 92 ? -8.158 9.267 13.765 1.00 86.38 92 LYS A N 1
ATOM 721 C CA . LYS A 1 92 ? -6.828 9.832 13.514 1.00 86.38 92 LYS A CA 1
ATOM 722 C C . LYS A 1 92 ? -5.813 8.767 13.090 1.00 86.38 92 LYS A C 1
ATOM 724 O O . LYS A 1 92 ? -5.044 9.004 12.163 1.00 86.38 92 LYS A O 1
ATOM 729 N N . MET A 1 93 ? -5.814 7.598 13.737 1.00 84.81 93 MET A N 1
ATOM 730 C CA . MET A 1 93 ? -4.958 6.481 13.318 1.00 84.81 93 MET A CA 1
ATOM 731 C C . MET A 1 93 ? -5.355 5.945 11.944 1.00 84.81 93 MET A C 1
ATOM 733 O O . MET A 1 93 ? -4.490 5.730 11.102 1.00 84.81 93 MET A O 1
ATOM 737 N N . PHE A 1 94 ? -6.650 5.758 11.702 1.00 85.12 94 PHE A N 1
ATOM 738 C CA . PHE A 1 94 ? -7.162 5.252 10.436 1.00 85.12 94 PHE A CA 1
ATOM 739 C C . PHE A 1 94 ? -6.813 6.177 9.269 1.00 85.12 94 PHE A C 1
ATOM 741 O O . PHE A 1 94 ? -6.270 5.722 8.266 1.00 85.12 94 PHE A O 1
ATOM 748 N N . GLU A 1 95 ? -7.047 7.479 9.428 1.00 87.44 95 GLU A N 1
ATOM 749 C CA . GLU A 1 95 ? -6.695 8.493 8.436 1.00 87.44 95 GLU A CA 1
ATOM 750 C C . GLU A 1 95 ? -5.196 8.474 8.131 1.00 87.44 95 GLU A C 1
ATOM 752 O O . G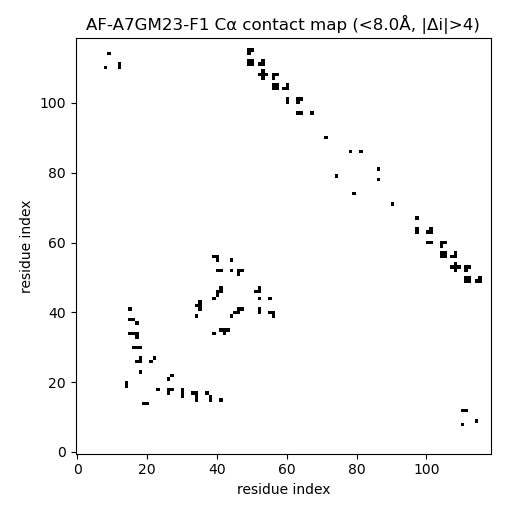LU A 1 95 ? -4.806 8.490 6.965 1.00 87.44 95 GLU A O 1
ATOM 757 N N . TYR A 1 96 ? -4.352 8.354 9.161 1.00 89.50 96 TYR A N 1
ATOM 758 C CA . TYR A 1 96 ? -2.906 8.258 8.983 1.00 89.50 96 TYR A CA 1
ATOM 759 C C . TYR A 1 96 ? -2.500 7.007 8.192 1.00 89.50 96 TYR A C 1
ATOM 761 O O . TYR A 1 96 ? -1.718 7.105 7.248 1.00 89.50 96 TYR A O 1
ATOM 769 N N . VAL A 1 97 ? -3.058 5.842 8.535 1.00 86.75 97 VAL A N 1
ATOM 770 C CA . VAL A 1 97 ? -2.756 4.566 7.866 1.00 86.75 97 VAL A CA 1
ATOM 771 C C . VAL A 1 97 ? -3.213 4.582 6.409 1.00 86.75 97 VAL A C 1
ATOM 773 O O . VAL A 1 97 ? -2.419 4.279 5.520 1.00 86.75 97 VAL A O 1
ATOM 776 N N . VAL A 1 98 ? -4.458 4.983 6.142 1.00 88.75 98 VAL A N 1
ATOM 777 C CA . VAL A 1 98 ? -5.001 5.058 4.775 1.00 88.75 98 VAL A CA 1
ATOM 778 C C . VAL A 1 98 ? -4.189 6.039 3.934 1.00 88.75 98 VAL A C 1
ATOM 780 O O . VAL A 1 98 ? -3.802 5.715 2.812 1.00 88.75 98 VAL A O 1
ATOM 783 N N . THR A 1 99 ? -3.859 7.203 4.495 1.00 89.81 99 THR A N 1
ATOM 784 C CA . THR A 1 99 ? -3.030 8.208 3.822 1.00 89.81 99 THR A CA 1
ATOM 785 C C . THR A 1 99 ? -1.644 7.652 3.496 1.00 89.81 99 THR A C 1
ATOM 787 O O . THR A 1 99 ? -1.193 7.779 2.358 1.00 89.81 99 T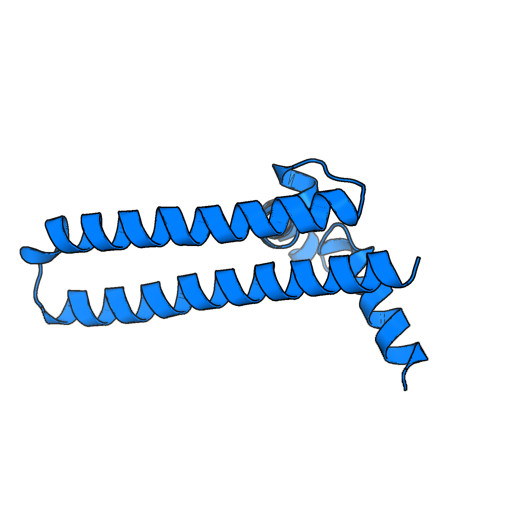HR A O 1
ATOM 790 N N . ALA A 1 100 ? -0.987 6.976 4.443 1.00 90.75 100 ALA A N 1
ATOM 791 C CA . ALA A 1 100 ? 0.313 6.348 4.216 1.00 90.75 100 ALA A CA 1
ATOM 792 C C . ALA A 1 100 ? 0.261 5.288 3.100 1.00 90.75 100 ALA A C 1
ATOM 794 O O . ALA A 1 100 ? 1.125 5.290 2.222 1.00 90.75 100 ALA A O 1
ATOM 795 N N . CYS A 1 101 ? -0.770 4.437 3.077 1.00 88.00 101 CYS A N 1
ATOM 796 C CA . CYS A 1 101 ? -0.968 3.453 2.009 1.00 88.00 101 CYS A CA 1
ATOM 797 C C . CYS A 1 101 ? -1.173 4.118 0.641 1.00 88.00 101 CYS A C 1
ATOM 799 O O . CYS A 1 101 ? -0.542 3.711 -0.335 1.00 88.00 101 CYS A O 1
ATOM 801 N N . ILE A 1 102 ? -2.009 5.160 0.562 1.00 90.25 102 ILE A N 1
ATOM 802 C CA . ILE A 1 102 ? -2.241 5.908 -0.682 1.00 90.25 102 ILE A CA 1
ATOM 803 C C . ILE A 1 102 ? -0.927 6.496 -1.195 1.00 90.25 102 ILE A C 1
ATOM 805 O O . ILE A 1 102 ? -0.582 6.284 -2.355 1.00 90.25 102 ILE A O 1
ATOM 809 N N . PHE A 1 103 ? -0.169 7.190 -0.340 1.00 91.25 103 PHE A N 1
ATOM 810 C CA . PHE A 1 103 ? 1.112 7.780 -0.730 1.00 91.25 103 PHE A CA 1
ATOM 811 C C . PHE A 1 103 ? 2.118 6.728 -1.194 1.00 91.25 103 PHE A C 1
ATOM 813 O O . PHE A 1 103 ? 2.782 6.937 -2.209 1.00 91.25 103 PHE A O 1
ATOM 820 N N . PHE A 1 104 ? 2.211 5.599 -0.489 1.00 89.38 104 PHE A N 1
ATOM 821 C CA . PHE A 1 104 ? 3.127 4.517 -0.831 1.00 89.38 104 PHE A CA 1
ATOM 822 C C . PHE A 1 104 ? 2.855 3.961 -2.236 1.00 89.38 104 PHE A C 1
ATOM 824 O O . PHE A 1 104 ? 3.739 3.984 -3.097 1.00 89.38 104 PHE A O 1
ATOM 831 N N . TYR A 1 105 ? 1.620 3.531 -2.509 1.00 88.12 105 TYR A N 1
ATOM 832 C CA . TYR A 1 105 ? 1.271 2.948 -3.807 1.00 88.12 105 TYR A CA 1
ATOM 833 C C . TYR A 1 105 ? 1.230 3.987 -4.932 1.00 88.12 105 TYR A C 1
ATOM 835 O O . TYR A 1 105 ? 1.624 3.683 -6.058 1.00 88.12 105 TYR A O 1
ATOM 843 N N . PHE A 1 106 ? 0.830 5.228 -4.640 1.00 87.00 106 PHE A N 1
ATOM 844 C CA . PHE A 1 106 ? 0.867 6.314 -5.618 1.00 87.00 106 PHE A CA 1
ATOM 845 C C . PHE A 1 106 ? 2.302 6.644 -6.040 1.00 87.00 106 PHE A C 1
ATOM 847 O O . PHE A 1 106 ? 2.592 6.732 -7.233 1.00 87.00 106 PHE A O 1
ATOM 854 N N . PHE A 1 107 ? 3.227 6.772 -5.083 1.00 88.38 107 PHE A N 1
ATOM 855 C CA . PHE A 1 107 ? 4.639 7.009 -5.386 1.00 88.38 107 PHE A CA 1
ATOM 856 C C . PHE A 1 107 ? 5.224 5.876 -6.234 1.00 88.38 107 PHE A C 1
ATOM 858 O O . PHE A 1 107 ? 5.935 6.124 -7.211 1.00 88.38 107 PHE A O 1
ATOM 865 N N . LYS A 1 108 ? 4.856 4.632 -5.920 1.00 85.38 108 LYS A N 1
ATOM 866 C CA . LYS A 1 108 ? 5.258 3.462 -6.697 1.00 85.38 108 LYS A CA 1
ATOM 867 C C . LYS A 1 108 ? 4.710 3.494 -8.130 1.00 85.38 108 LYS A C 1
ATOM 869 O O . LYS A 1 108 ? 5.463 3.274 -9.077 1.00 85.38 108 LYS A O 1
ATOM 874 N N . ALA A 1 109 ? 3.442 3.862 -8.318 1.00 85.94 109 ALA A N 1
ATOM 875 C CA . ALA A 1 109 ? 2.857 4.054 -9.647 1.00 85.94 109 ALA A CA 1
ATOM 876 C C . ALA A 1 109 ? 3.599 5.138 -10.456 1.00 85.94 109 ALA A C 1
ATOM 878 O O . ALA A 1 109 ? 3.869 4.950 -11.644 1.00 85.94 109 ALA A O 1
ATOM 879 N N . VAL A 1 110 ? 4.005 6.242 -9.812 1.00 86.00 110 VAL A N 1
ATOM 880 C CA . VAL A 1 110 ? 4.826 7.293 -10.443 1.00 86.00 110 VAL A CA 1
ATOM 881 C C . VAL A 1 110 ? 6.198 6.757 -10.865 1.00 86.00 110 VAL A C 1
ATOM 883 O O . VAL A 1 110 ? 6.656 7.075 -11.964 1.00 86.00 110 VAL A O 1
ATOM 886 N N . ILE A 1 111 ? 6.848 5.921 -10.046 1.00 84.38 111 ILE A N 1
ATOM 887 C CA . ILE A 1 111 ? 8.117 5.265 -10.408 1.00 84.38 111 ILE A CA 1
ATOM 888 C C . ILE A 1 111 ? 7.948 4.429 -11.682 1.00 84.38 111 ILE A C 1
ATOM 890 O O . ILE A 1 111 ? 8.706 4.625 -12.638 1.00 84.38 111 ILE A O 1
ATOM 894 N N . TYR A 1 112 ? 6.929 3.564 -11.737 1.00 82.62 112 TYR A N 1
ATOM 895 C CA . TYR A 1 112 ? 6.645 2.760 -12.930 1.00 82.62 112 TYR A CA 1
ATOM 896 C C . TYR A 1 112 ? 6.361 3.632 -14.160 1.00 82.62 112 TYR A C 1
ATOM 898 O O . TYR A 1 112 ? 6.851 3.337 -15.252 1.00 82.62 112 TYR A O 1
ATOM 906 N N . PHE A 1 113 ? 5.657 4.756 -13.992 1.00 80.81 113 PHE A N 1
ATOM 907 C CA . PHE A 1 113 ? 5.388 5.705 -15.076 1.00 80.81 113 PHE A CA 1
ATOM 908 C C . PHE A 1 113 ? 6.663 6.381 -15.608 1.00 80.81 113 PHE A C 1
ATOM 910 O O . PHE A 1 113 ? 6.856 6.512 -16.820 1.00 80.81 113 PHE A O 1
ATOM 917 N N . VAL A 1 114 ? 7.574 6.789 -14.719 1.00 80.62 114 VAL A N 1
ATOM 918 C CA . VAL A 1 114 ? 8.870 7.371 -15.105 1.00 80.62 114 VAL A CA 1
ATOM 919 C C . VAL A 1 114 ? 9.748 6.340 -15.814 1.00 80.62 114 VAL A C 1
ATOM 921 O O . VAL A 1 114 ? 10.440 6.696 -16.771 1.00 80.62 114 VAL A O 1
ATOM 924 N N . MET A 1 115 ? 9.728 5.079 -15.375 1.00 73.00 115 MET A N 1
ATOM 925 C CA . MET A 1 115 ? 10.470 4.004 -16.037 1.00 73.00 115 MET A CA 1
ATOM 926 C C . MET A 1 115 ? 9.901 3.664 -17.409 1.00 73.00 115 MET A C 1
ATOM 928 O O . MET A 1 115 ? 10.679 3.552 -18.353 1.00 73.00 115 MET A O 1
ATOM 932 N N . MET A 1 116 ? 8.575 3.632 -17.559 1.00 76.25 116 MET A N 1
ATOM 933 C CA . MET A 1 116 ? 7.924 3.505 -18.866 1.00 76.25 116 MET A CA 1
ATOM 934 C C . MET A 1 116 ? 8.370 4.604 -19.840 1.00 76.25 116 MET A C 1
ATOM 936 O O . MET A 1 116 ? 8.545 4.331 -21.017 1.00 76.25 116 MET A O 1
ATOM 940 N N . LYS A 1 117 ? 8.563 5.845 -19.372 1.00 66.19 117 LYS A N 1
ATOM 941 C CA . LYS A 1 117 ? 9.009 6.962 -20.226 1.00 66.19 117 LYS A CA 1
ATOM 942 C C . LYS A 1 117 ? 10.506 6.906 -20.581 1.00 66.19 117 LYS A C 1
ATOM 944 O O . LYS A 1 117 ? 10.955 7.669 -21.433 1.00 66.19 117 LYS A O 1
ATOM 949 N N . ARG A 1 118 ? 11.298 6.084 -19.882 1.00 60.91 118 ARG A N 1
ATOM 950 C CA . ARG A 1 118 ? 12.756 5.956 -20.074 1.00 60.91 118 ARG A CA 1
ATOM 951 C C . ARG A 1 118 ? 13.182 4.717 -20.867 1.00 60.91 118 ARG A C 1
ATOM 953 O O . ARG A 1 118 ? 14.343 4.694 -21.273 1.00 60.91 118 ARG A O 1
ATOM 960 N N . GLY A 1 119 ? 12.320 3.709 -20.996 1.00 52.38 119 GLY A N 1
ATOM 961 C CA . GLY A 1 119 ? 12.509 2.556 -21.886 1.00 52.38 119 GLY A CA 1
ATOM 962 C C . GLY A 1 119 ? 11.958 2.850 -23.269 1.00 52.38 119 GLY A C 1
ATOM 963 O O . GLY A 1 119 ? 12.607 2.411 -24.237 1.00 52.38 119 GLY A O 1
#

Sequence (119 aa):
MKKFAGNILKEITNSTSITDICSREVCQLISPVMDPIVFPEFYLFSSTNHKESAIFLLILVGSIIGVGLVLEEIVKRILLNYNSNNRVIFKKMFEYVVTACIFFYFFKAVIYFVMMKRG

Organism: Bacillus cytotoxicus (strain DSM 22905 / CIP 110041 / 391-98 / NVH 391-98) (NCBI:txid315749)

Mean predicted aligned error: 9.07 Å

Solvent-accessible surface area (backbone atoms only — not comparable to full-atom values): 6567 Å² total; per-residue (Å²): 108,74,68,58,58,50,51,54,52,48,54,67,67,68,42,80,41,53,47,75,79,34,87,47,71,69,37,61,70,45,28,83,67,45,25,49,68,78,36,35,36,52,68,74,63,66,39,90,43,51,68,54,30,25,51,50,32,52,52,49,43,52,48,51,53,53,53,50,55,53,48,52,54,51,45,55,66,62,43,73,81,44,63,74,70,59,48,55,54,51,50,54,52,49,53,51,52,55,49,51,51,41,52,53,41,50,53,50,24,50,51,32,51,55,50,61,74,71,110

pLDDT: mean 77.38, std 10.75, range [47.66, 91.31]

Radius of gyration: 17.84 Å; Cα contacts (8 Å, |Δi|>4): 80; chains: 1; bounding box: 47×28×46 Å

Foldseek 3Di:
DVVVVVVVLVQLLPDQWVCSVPVDPVRVVCGVPVSCLLRVCCVVVVDPALVSSLVVLVVVLVVLVVVLVVVLVVCVVPCVPPDPVVNVVVVVVSVVVSVVSSVSSNVVSVSSVVVVVVD

Nearest PDB structures (foldseek):
  3o9o-assembly1_B  TM=5.893E-01  e=4.581E+00  Streptococcus agalactiae NEM316
  4i0x-assembly1_A  TM=6.491E-01  e=6.494E+00  Mycobacteroides abscessus ATCC 19977